Protein AF-A0A7S1K8S1-F1 (afdb_monomer)

pLDDT: mean 70.2, std 16.76, range [43.75, 92.62]

Radius of gyration: 20.16 Å; Cα contacts (8 Å, |Δi|>4): 123; chains: 1; bounding box: 67×45×49 Å

Secondary structure (DSSP, 8-state):
-----------------S-S--BS-PPPPEES-EEEEETTTEEEEE--EE-----TTS-----B-TTTT-EEEEETTTTEEE-GGGSHHHHTT------------TT----

InterPro domains:
  IPR015915 Kelch-type beta-propeller [G3DSA:2.120.10.80] (5-96)
  IPR015915 Kelch-type beta-propeller [SSF117281] (24-88)

Solvent-accessible surface area (backbone atoms only — not comparable to full-atom values): 7573 Å² total; per-residue (Å²): 139,81,79,83,78,84,72,85,88,75,80,86,81,83,86,83,83,78,80,68,80,71,46,61,77,76,78,79,66,60,46,88,51,48,77,44,83,43,93,94,39,32,36,44,36,41,44,40,41,42,70,58,88,72,52,104,76,82,77,58,84,61,73,50,79,79,52,75,82,44,72,47,32,34,35,65,81,78,35,27,38,46,61,70,67,74,37,76,62,36,68,72,65,56,68,76,77,77,76,81,77,86,81,72,74,93,76,87,76,88,130

Mean predicted aligned error: 14.38 Å

Structure (mmCIF, N/CA/C/O backbone):
data_AF-A0A7S1K8S1-F1
#
_entry.id   AF-A0A7S1K8S1-F1
#
loop_
_atom_site.group_PDB
_atom_site.id
_atom_site.type_symbol
_atom_site.label_atom_id
_atom_site.label_alt_id
_atom_site.label_comp_id
_atom_site.label_asym_id
_atom_site.label_entity_id
_atom_site.label_seq_id
_atom_site.pdbx_PDB_ins_code
_atom_site.Cartn_x
_atom_site.Cartn_y
_atom_site.Cartn_z
_atom_site.occupancy
_atom_site.B_iso_or_equiv
_atom_site.auth_seq_id
_atom_site.auth_comp_id
_atom_site.auth_asym_id
_atom_site.auth_atom_id
_atom_site.pdbx_PDB_model_num
ATOM 1 N N . ASP A 1 1 ? -41.616 16.138 -4.981 1.00 61.97 1 ASP A N 1
ATOM 2 C CA . ASP A 1 1 ? -40.887 14.957 -4.506 1.00 61.97 1 ASP A CA 1
ATOM 3 C C . ASP A 1 1 ? -39.405 15.262 -4.624 1.00 61.97 1 ASP A C 1
ATOM 5 O O . ASP A 1 1 ? -38.965 15.591 -5.720 1.00 61.97 1 ASP A O 1
ATOM 9 N N . VAL A 1 2 ? -38.685 15.352 -3.506 1.00 62.72 2 VAL A N 1
ATOM 10 C CA . VAL A 1 2 ? -37.263 15.738 -3.480 1.00 62.72 2 VAL A CA 1
ATOM 11 C C . VAL A 1 2 ? -36.469 14.463 -3.233 1.00 62.72 2 VAL A C 1
ATOM 13 O O . VAL A 1 2 ? -36.645 13.828 -2.197 1.00 62.72 2 VAL A O 1
ATOM 16 N N . MET A 1 3 ? -35.631 14.075 -4.195 1.00 58.03 3 MET A N 1
ATOM 17 C CA . MET A 1 3 ? -34.751 12.913 -4.056 1.00 58.03 3 MET A CA 1
ATOM 18 C C . MET A 1 3 ? -33.808 13.138 -2.865 1.00 58.03 3 MET A C 1
ATOM 20 O O . MET A 1 3 ? -33.266 14.242 -2.743 1.00 58.03 3 MET A O 1
ATOM 24 N N . PRO A 1 4 ? -33.596 12.143 -1.986 1.00 68.06 4 PRO A N 1
ATOM 25 C CA . PRO A 1 4 ? -32.677 12.295 -0.869 1.00 68.06 4 PRO A CA 1
ATOM 26 C C . PRO A 1 4 ? -31.278 12.607 -1.409 1.00 68.06 4 PRO A C 1
ATOM 28 O O . PRO A 1 4 ? -30.723 11.867 -2.219 1.00 68.06 4 PRO A O 1
ATOM 31 N N . MET A 1 5 ? -30.738 13.746 -0.982 1.00 67.19 5 MET A N 1
ATOM 32 C CA . MET A 1 5 ? -29.385 14.173 -1.307 1.00 67.19 5 MET A CA 1
ATOM 33 C C . MET A 1 5 ? -28.423 13.248 -0.554 1.00 67.19 5 MET A C 1
ATOM 35 O O . MET A 1 5 ? -28.432 13.203 0.675 1.00 67.19 5 MET A O 1
ATOM 39 N N . SER A 1 6 ? -27.634 12.463 -1.282 1.00 67.44 6 SER A N 1
ATOM 40 C CA . SER A 1 6 ? -26.596 11.625 -0.690 1.00 67.44 6 SER A CA 1
ATOM 41 C C . SER A 1 6 ? -25.473 12.520 -0.168 1.00 67.44 6 SER A C 1
ATOM 43 O O . SER A 1 6 ? -24.695 13.069 -0.948 1.00 67.44 6 SER A O 1
ATOM 45 N N . THR A 1 7 ? -25.411 12.687 1.151 1.00 69.06 7 THR A N 1
ATOM 46 C CA . THR A 1 7 ? -24.283 13.323 1.836 1.00 69.06 7 THR A CA 1
ATOM 47 C C . THR A 1 7 ? -23.142 12.317 1.909 1.00 69.06 7 THR A C 1
ATOM 49 O O . THR A 1 7 ? -23.334 11.204 2.394 1.00 69.06 7 THR A O 1
ATOM 52 N N . ILE A 1 8 ? -21.958 12.697 1.434 1.00 59.91 8 ILE A N 1
ATOM 53 C CA . ILE A 1 8 ? -20.733 11.944 1.713 1.00 59.91 8 ILE A CA 1
ATOM 54 C C . ILE A 1 8 ? -20.489 12.070 3.219 1.00 59.91 8 ILE A C 1
ATOM 56 O O . ILE A 1 8 ? -20.251 13.169 3.715 1.00 59.91 8 ILE A O 1
ATOM 60 N N . VAL A 1 9 ? -20.659 10.966 3.946 1.00 59.81 9 VAL A N 1
ATOM 61 C CA . VAL A 1 9 ? -20.654 10.952 5.420 1.00 59.81 9 VAL A CA 1
ATOM 62 C C . VAL A 1 9 ? -19.229 10.919 5.976 1.00 59.81 9 VAL A C 1
ATOM 64 O O . VAL A 1 9 ? -19.017 11.304 7.121 1.00 59.81 9 VAL A O 1
ATOM 67 N N . ASP A 1 10 ? -18.255 10.515 5.159 1.00 52.69 10 ASP A N 1
ATOM 68 C CA . ASP A 1 10 ? -16.862 10.405 5.568 1.00 52.69 10 ASP A CA 1
ATOM 69 C C . ASP A 1 10 ? -15.922 10.664 4.380 1.00 52.69 10 ASP A C 1
ATOM 71 O O . ASP A 1 10 ? -16.082 10.086 3.302 1.00 52.69 10 ASP A O 1
ATOM 75 N N . ILE A 1 11 ? -14.971 11.577 4.569 1.00 59.28 11 ILE A N 1
ATOM 76 C CA . ILE A 1 11 ? -13.831 11.798 3.676 1.00 59.28 11 ILE A CA 1
ATOM 77 C C . ILE A 1 11 ? -12.599 11.587 4.544 1.00 59.28 11 ILE A C 1
ATOM 79 O O . ILE A 1 11 ? -12.206 12.464 5.316 1.00 59.28 11 ILE A O 1
ATOM 83 N N . ALA A 1 12 ? -11.965 10.429 4.390 1.00 57.31 12 ALA A N 1
ATOM 84 C CA . ALA A 1 12 ? -10.611 10.231 4.867 1.00 57.31 12 ALA A CA 1
ATOM 85 C C . ALA A 1 12 ? -9.652 10.856 3.844 1.00 57.31 12 ALA A C 1
ATOM 87 O O . ALA A 1 12 ? -9.418 10.305 2.769 1.00 57.31 12 ALA A O 1
ATOM 88 N N . THR A 1 13 ? -9.101 12.028 4.163 1.00 61.88 13 THR A N 1
ATOM 89 C CA . THR A 1 13 ? -8.002 12.607 3.382 1.00 61.88 13 THR A CA 1
ATOM 90 C C . THR A 1 13 ? -6.692 12.055 3.914 1.00 61.88 13 THR A C 1
ATOM 92 O O . THR A 1 13 ? -6.292 12.361 5.037 1.00 61.88 13 THR A O 1
ATOM 95 N N . TRP A 1 14 ? -5.999 11.259 3.107 1.00 58.53 14 TRP A N 1
ATOM 96 C CA . TRP A 1 14 ? -4.607 10.912 3.369 1.00 58.53 14 TRP A CA 1
ATOM 97 C C . TRP A 1 14 ? -3.716 11.875 2.592 1.00 58.53 14 TRP A C 1
ATOM 99 O O . TRP A 1 14 ? -3.752 11.912 1.365 1.00 58.53 14 TRP A O 1
ATOM 109 N N . SER A 1 15 ? -2.944 12.680 3.319 1.00 60.47 15 SER A N 1
ATOM 110 C CA . SER A 1 15 ? -1.858 13.464 2.738 1.00 60.47 15 SER A CA 1
ATOM 111 C C . SER A 1 15 ? -0.584 12.631 2.794 1.00 60.47 15 SER A C 1
ATOM 113 O O . SER A 1 15 ? -0.327 11.970 3.795 1.00 60.47 15 SER A O 1
ATOM 115 N N . PHE A 1 16 ? 0.183 12.642 1.710 1.00 63.50 16 PHE A N 1
ATOM 116 C CA . PHE A 1 16 ? 1.558 12.164 1.686 1.00 63.50 16 PHE A CA 1
ATOM 117 C C . PHE A 1 16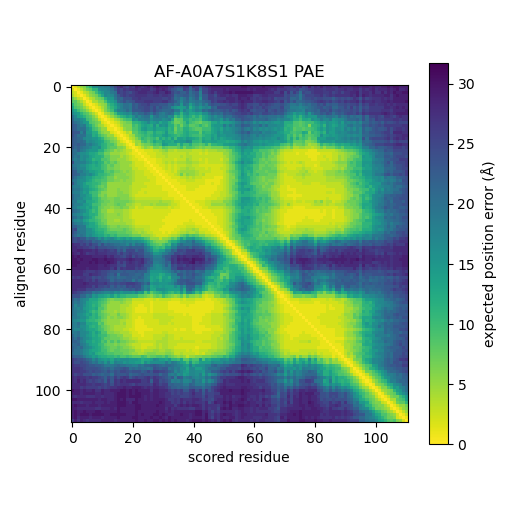 ? 2.381 13.248 0.995 1.00 63.50 16 PHE A C 1
ATOM 119 O O . PHE A 1 16 ? 2.500 13.270 -0.228 1.00 63.50 16 PHE A O 1
ATOM 126 N N . ASP A 1 17 ? 2.872 14.211 1.772 1.00 69.25 17 ASP A N 1
ATOM 127 C CA . ASP A 1 17 ? 3.627 15.367 1.264 1.00 69.25 17 ASP A CA 1
ATOM 128 C C . ASP A 1 17 ? 5.151 15.194 1.403 1.00 69.25 17 ASP A C 1
ATOM 130 O O . ASP A 1 17 ? 5.923 16.122 1.161 1.00 69.25 17 ASP A O 1
ATOM 134 N N . GLY A 1 18 ? 5.591 13.989 1.781 1.00 65.69 18 GLY A N 1
ATOM 135 C CA . GLY A 1 18 ? 6.996 13.650 1.992 1.00 65.69 18 GLY A CA 1
ATOM 136 C C . GLY A 1 18 ? 7.579 14.149 3.316 1.00 65.69 18 GLY A C 1
ATOM 137 O O . GLY A 1 18 ? 8.741 13.853 3.592 1.00 65.69 18 GLY A O 1
ATOM 138 N N . SER A 1 19 ? 6.806 14.865 4.141 1.00 71.75 19 SER A N 1
ATOM 139 C CA . SER A 1 19 ? 7.196 15.201 5.516 1.00 71.75 19 SER A CA 1
ATOM 140 C C . SER A 1 19 ? 6.863 14.085 6.514 1.00 71.75 19 SER A C 1
ATOM 142 O O . SER A 1 19 ? 7.517 13.966 7.553 1.00 71.75 19 SER A O 1
ATOM 144 N N . ASP A 1 20 ? 5.901 13.225 6.168 1.00 73.25 20 ASP A N 1
ATOM 145 C CA . ASP A 1 20 ? 5.510 12.076 6.977 1.00 73.25 20 ASP A CA 1
ATOM 146 C C . ASP A 1 20 ? 6.573 10.971 6.964 1.00 73.25 20 ASP A C 1
ATOM 148 O O . ASP A 1 20 ? 7.099 10.563 5.922 1.00 73.25 20 ASP A O 1
ATOM 152 N N . SER A 1 21 ? 6.860 10.433 8.150 1.00 84.50 21 SER A N 1
ATOM 153 C CA . SER A 1 21 ? 7.719 9.257 8.282 1.00 84.50 21 SER A CA 1
ATOM 154 C C . SER A 1 21 ? 6.972 8.018 7.794 1.00 84.50 21 SER A C 1
ATOM 156 O O . SER A 1 21 ? 5.973 7.622 8.385 1.00 84.50 21 SER A O 1
ATOM 158 N N . VAL A 1 22 ? 7.472 7.402 6.722 1.00 85.00 22 VAL A N 1
ATOM 159 C CA . VAL A 1 22 ? 7.010 6.090 6.242 1.00 85.00 22 VAL A CA 1
ATOM 160 C C . VAL A 1 22 ? 8.009 5.018 6.635 1.00 85.00 22 VAL A C 1
ATOM 162 O O . VAL A 1 22 ? 9.203 5.162 6.354 1.00 85.00 22 VAL A O 1
ATOM 165 N N . PHE A 1 23 ? 7.509 3.936 7.218 1.00 89.62 23 PHE A N 1
ATOM 166 C CA . PHE A 1 23 ? 8.296 2.810 7.716 1.00 89.62 23 PHE A CA 1
ATOM 167 C C . PHE A 1 23 ? 8.159 1.575 6.810 1.00 89.62 23 PHE A C 1
ATOM 169 O O . PHE A 1 23 ? 7.358 1.565 5.873 1.00 89.62 23 PHE A O 1
ATOM 176 N N . GLY A 1 24 ? 8.943 0.533 7.099 1.00 89.94 24 GLY A N 1
ATOM 177 C CA . GLY A 1 24 ? 8.952 -0.719 6.337 1.00 89.94 24 GLY A CA 1
ATOM 178 C C . GLY A 1 24 ? 9.811 -0.672 5.070 1.00 89.94 24 GLY A C 1
ATOM 179 O O . GLY A 1 24 ? 10.338 0.378 4.684 1.00 89.94 24 GLY A O 1
ATOM 180 N N . GLU A 1 25 ? 9.975 -1.832 4.437 1.00 86.81 25 GLU A N 1
ATOM 181 C CA . GLU A 1 25 ? 10.698 -1.957 3.171 1.00 86.81 25 GLU A CA 1
ATOM 182 C C . GLU A 1 25 ? 9.837 -1.402 2.033 1.00 86.81 25 GLU A C 1
ATOM 184 O O . GLU A 1 25 ? 8.769 -1.924 1.716 1.00 86.81 25 GLU A O 1
ATOM 189 N N . ARG A 1 26 ? 10.282 -0.289 1.443 1.00 83.75 26 ARG A N 1
ATOM 190 C CA . ARG A 1 26 ? 9.523 0.389 0.390 1.00 83.75 26 ARG A CA 1
ATOM 191 C C . ARG A 1 26 ? 9.697 -0.348 -0.936 1.00 83.75 26 ARG A C 1
ATOM 193 O O . ARG A 1 26 ? 10.835 -0.641 -1.303 1.00 83.75 26 ARG A O 1
ATOM 200 N N . PRO A 1 27 ? 8.614 -0.567 -1.696 1.00 83.19 27 PRO A N 1
ATOM 201 C CA . PRO A 1 27 ? 8.729 -1.117 -3.033 1.00 83.19 27 PRO A CA 1
ATOM 202 C C . PRO A 1 27 ? 9.401 -0.126 -3.986 1.00 83.19 27 PRO A C 1
ATOM 204 O O . PRO A 1 27 ? 9.340 1.093 -3.799 1.00 83.19 27 PRO A O 1
ATOM 207 N N . ASN A 1 28 ? 9.977 -0.653 -5.067 1.00 82.31 28 ASN A N 1
ATOM 208 C CA . ASN A 1 28 ? 10.426 0.168 -6.186 1.00 82.31 28 ASN A CA 1
ATOM 209 C C . ASN A 1 28 ? 9.256 0.949 -6.797 1.00 82.31 28 ASN A C 1
ATOM 211 O O . ASN A 1 28 ? 8.119 0.459 -6.853 1.00 82.31 28 ASN A O 1
ATOM 215 N N . GLY A 1 29 ? 9.559 2.148 -7.303 1.00 79.50 29 GLY A N 1
ATOM 216 C CA . GLY A 1 29 ? 8.606 2.950 -8.063 1.00 79.50 29 GLY A CA 1
ATOM 217 C C . GLY A 1 29 ? 8.151 2.214 -9.324 1.00 79.50 29 GLY A C 1
ATOM 218 O O . GLY A 1 29 ? 8.975 1.718 -10.095 1.00 79.50 29 GLY A O 1
ATOM 219 N N . ARG A 1 30 ? 6.832 2.152 -9.535 1.00 81.88 30 ARG A N 1
ATOM 220 C CA . ARG A 1 30 ? 6.215 1.431 -10.657 1.00 81.88 30 ARG A CA 1
ATOM 221 C C . ARG A 1 30 ? 5.040 2.187 -11.271 1.00 81.88 30 ARG A C 1
ATOM 223 O O . ARG A 1 30 ? 4.310 2.893 -10.572 1.00 81.88 30 ARG A O 1
ATOM 230 N N . VAL A 1 31 ? 4.829 2.001 -12.572 1.00 82.69 31 VAL A N 1
ATOM 231 C CA . VAL A 1 31 ? 3.692 2.557 -13.338 1.00 82.69 31 VAL A CA 1
ATOM 232 C C . VAL A 1 31 ? 2.700 1.455 -13.710 1.00 82.69 31 VAL A C 1
ATOM 234 O O . VAL A 1 31 ? 3.001 0.284 -13.524 1.00 82.69 31 VAL A O 1
ATOM 237 N N . ASN A 1 32 ? 1.518 1.804 -14.229 1.00 85.50 32 ASN A N 1
ATOM 238 C CA . ASN A 1 32 ? 0.503 0.838 -14.692 1.00 85.50 32 ASN A CA 1
ATOM 239 C C . ASN A 1 32 ? 0.010 -0.165 -13.621 1.00 85.50 32 ASN A C 1
ATOM 241 O O . ASN A 1 32 ? -0.477 -1.241 -13.959 1.00 85.50 32 ASN A O 1
ATOM 245 N N . HIS A 1 33 ? 0.131 0.169 -12.334 1.00 87.12 33 HIS A N 1
ATOM 246 C CA . HIS A 1 33 ? -0.384 -0.647 -11.232 1.00 87.12 33 HIS A CA 1
ATOM 247 C C . HIS A 1 33 ? -1.850 -0.312 -10.921 1.00 87.12 33 HIS A C 1
ATOM 249 O O . HIS A 1 33 ? -2.363 0.736 -11.317 1.00 87.12 33 HIS A O 1
ATOM 255 N N . THR A 1 34 ? -2.509 -1.178 -10.151 1.00 91.25 34 THR A N 1
ATOM 256 C CA . THR A 1 34 ? -3.789 -0.858 -9.497 1.00 91.25 34 THR A CA 1
ATOM 257 C C . THR A 1 34 ? -3.564 -0.680 -8.000 1.00 91.25 34 THR A C 1
ATOM 259 O O . THR A 1 34 ? -2.808 -1.446 -7.409 1.00 91.25 34 THR A O 1
ATOM 262 N N . ALA A 1 35 ? -4.224 0.305 -7.385 1.00 91.75 35 ALA A N 1
ATOM 263 C CA . ALA A 1 35 ? -4.215 0.524 -5.940 1.00 91.75 35 ALA A CA 1
ATOM 264 C C . ALA A 1 35 ? -5.651 0.484 -5.398 1.00 91.75 35 ALA A C 1
ATOM 266 O O . ALA A 1 35 ? -6.518 1.202 -5.896 1.00 91.75 35 ALA A O 1
ATOM 267 N N . THR A 1 36 ? -5.911 -0.358 -4.396 1.00 92.19 36 THR A N 1
ATOM 268 C CA . THR A 1 36 ? -7.250 -0.545 -3.808 1.00 92.19 36 THR A CA 1
ATOM 269 C C . THR A 1 36 ? -7.202 -0.369 -2.297 1.00 92.19 36 THR A C 1
ATOM 271 O O . THR A 1 36 ? -6.376 -0.992 -1.636 1.00 92.19 36 THR A O 1
ATOM 274 N N . LEU A 1 37 ? -8.106 0.448 -1.750 1.00 90.25 37 LEU A N 1
ATOM 275 C CA . LEU A 1 37 ? -8.303 0.581 -0.306 1.00 90.25 37 LEU A CA 1
ATOM 276 C C . LEU A 1 37 ? -9.133 -0.599 0.227 1.00 90.25 37 LEU A C 1
ATOM 278 O O . LEU A 1 37 ? -10.193 -0.917 -0.308 1.00 90.25 37 LEU A O 1
ATOM 282 N N . VAL A 1 38 ? -8.656 -1.229 1.296 1.00 90.12 38 VAL A N 1
ATOM 283 C CA . VAL A 1 38 ? -9.229 -2.415 1.933 1.00 90.12 38 VAL A CA 1
ATOM 284 C C . VAL A 1 38 ? -9.384 -2.157 3.430 1.00 90.12 38 VAL A C 1
ATOM 286 O O . VAL A 1 38 ? -8.454 -1.692 4.093 1.00 90.12 38 VAL A O 1
ATOM 289 N N . LYS A 1 39 ? -10.567 -2.484 3.975 1.00 86.50 39 LYS A N 1
ATOM 290 C CA . LYS A 1 39 ? -10.901 -2.341 5.410 1.00 86.50 39 LYS A CA 1
ATOM 291 C C . LYS A 1 39 ? -10.631 -0.925 5.958 1.00 86.50 39 LYS A C 1
ATOM 293 O O . LYS A 1 39 ? -10.212 -0.789 7.101 1.00 86.50 39 LYS A O 1
ATOM 298 N N . ASP A 1 40 ? 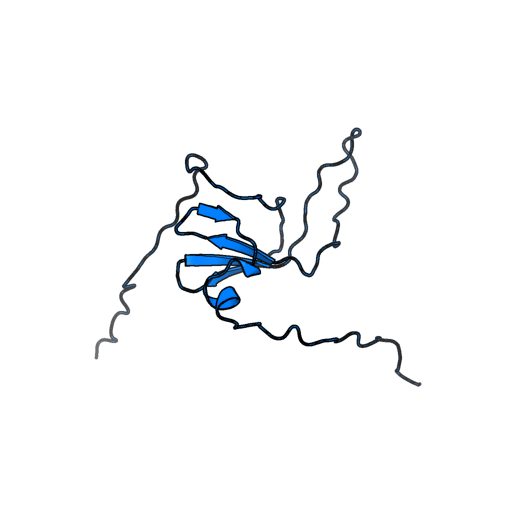-10.803 0.098 5.119 1.00 83.69 40 ASP A N 1
ATOM 299 C CA . ASP A 1 40 ? -10.605 1.525 5.434 1.00 83.69 40 ASP A CA 1
ATOM 300 C C . ASP A 1 40 ? -9.207 1.904 5.964 1.00 83.69 40 ASP A C 1
ATOM 302 O O . ASP A 1 40 ? -8.999 3.006 6.470 1.00 83.69 40 ASP A O 1
ATOM 306 N N . ARG A 1 41 ? -8.223 1.006 5.828 1.00 89.56 41 ARG A N 1
ATOM 307 C CA . ARG A 1 41 ? -6.895 1.157 6.439 1.00 89.56 41 ARG A CA 1
ATOM 308 C C . ARG A 1 41 ? -5.757 0.708 5.540 1.00 89.56 41 ARG A C 1
ATOM 310 O O . ARG A 1 41 ? -4.704 1.334 5.554 1.00 89.56 41 ARG A O 1
ATOM 317 N N . TYR A 1 42 ? -5.937 -0.354 4.769 1.00 91.31 42 TYR A N 1
ATOM 318 C CA . TYR A 1 42 ? -4.847 -0.957 4.011 1.00 91.31 42 TYR A CA 1
ATOM 319 C C . TYR A 1 42 ? -4.974 -0.614 2.539 1.00 91.31 42 TYR A C 1
ATOM 321 O O . TYR A 1 42 ? -6.071 -0.644 1.993 1.00 91.31 42 TYR A O 1
ATOM 329 N N . VAL A 1 43 ? -3.864 -0.316 1.875 1.00 92.44 43 VAL A N 1
ATOM 330 C CA . VAL A 1 43 ? -3.840 -0.143 0.422 1.00 92.44 43 VAL A CA 1
ATOM 331 C C . VAL A 1 43 ? -3.077 -1.300 -0.183 1.00 92.44 43 VAL A C 1
ATOM 333 O O . VAL A 1 43 ? -1.907 -1.508 0.131 1.00 92.44 43 VAL A O 1
ATOM 336 N N . PHE A 1 44 ? -3.750 -2.048 -1.050 1.00 92.31 44 PHE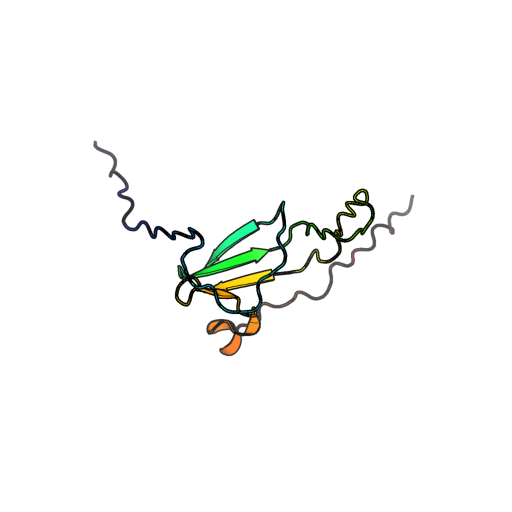 A N 1
ATOM 337 C CA . PHE A 1 44 ? -3.130 -3.092 -1.854 1.00 92.31 44 PHE A CA 1
ATOM 338 C C . PHE A 1 44 ? -2.719 -2.495 -3.187 1.00 92.31 44 PHE A C 1
ATOM 340 O O . PHE A 1 44 ? -3.570 -1.999 -3.928 1.00 92.31 44 PHE A O 1
ATOM 347 N N . ILE A 1 45 ? -1.426 -2.554 -3.486 1.00 90.94 45 ILE A N 1
ATOM 348 C CA . ILE A 1 45 ? -0.864 -2.180 -4.777 1.00 90.94 45 ILE A CA 1
ATOM 349 C C . ILE A 1 45 ? -0.487 -3.461 -5.505 1.00 90.94 45 ILE A C 1
ATOM 351 O O . ILE A 1 45 ? 0.319 -4.242 -5.009 1.00 90.94 45 ILE A O 1
ATOM 355 N N . ILE A 1 46 ? -1.100 -3.694 -6.663 1.00 88.69 46 ILE A N 1
ATOM 356 C CA . ILE A 1 46 ? -0.961 -4.949 -7.405 1.00 88.69 46 ILE A CA 1
ATOM 357 C C . ILE A 1 46 ? -0.446 -4.661 -8.813 1.00 88.69 46 ILE A C 1
ATOM 359 O O . ILE A 1 46 ? -0.991 -3.812 -9.531 1.00 88.69 46 ILE A O 1
ATOM 363 N N . GLY A 1 47 ? 0.581 -5.419 -9.204 1.00 85.25 47 GLY A N 1
ATOM 364 C CA . GLY A 1 47 ? 1.163 -5.396 -10.542 1.00 85.25 47 GLY A CA 1
ATOM 365 C C . GLY A 1 47 ? 1.898 -4.093 -10.866 1.00 85.25 47 GLY A C 1
ATOM 366 O O . GLY A 1 47 ? 2.424 -3.415 -9.983 1.00 85.25 47 GLY A O 1
ATOM 367 N N . GLY A 1 48 ? 1.922 -3.749 -12.152 1.00 83.56 48 GLY A N 1
ATOM 368 C CA . GLY A 1 48 ? 2.642 -2.598 -12.687 1.00 83.56 48 GLY A CA 1
ATOM 369 C C . GLY A 1 48 ? 4.085 -2.899 -13.095 1.00 83.56 48 GLY A C 1
ATOM 370 O O . GLY A 1 48 ? 4.649 -3.939 -12.759 1.00 83.56 48 GLY A O 1
ATOM 371 N N . ASP A 1 49 ? 4.669 -1.952 -13.822 1.00 78.38 49 ASP A N 1
ATOM 372 C CA . ASP A 1 49 ? 6.000 -2.051 -14.412 1.00 78.38 49 ASP A CA 1
ATOM 373 C C . ASP A 1 49 ? 6.994 -1.224 -13.595 1.00 78.38 49 ASP A C 1
ATOM 375 O O . ASP A 1 49 ? 6.821 -0.010 -13.426 1.00 78.38 49 ASP A O 1
ATOM 379 N N . GLU A 1 50 ? 8.033 -1.880 -13.081 1.00 76.31 50 GLU A N 1
ATOM 380 C CA . GLU A 1 50 ? 9.119 -1.220 -12.359 1.00 76.31 50 GLU A CA 1
ATOM 381 C C . GLU A 1 50 ? 10.062 -0.503 -13.326 1.00 76.31 50 GLU A C 1
ATOM 383 O O . GLU A 1 50 ? 10.384 -0.998 -14.409 1.00 76.31 50 GLU A O 1
ATOM 388 N N . TRP A 1 51 ? 10.528 0.674 -12.912 1.00 68.31 51 TRP A N 1
ATOM 389 C CA . TRP A 1 51 ? 11.554 1.420 -13.633 1.00 68.31 51 TRP A CA 1
ATOM 390 C C . TRP A 1 51 ? 12.870 1.265 -12.881 1.00 68.31 51 TRP A C 1
ATOM 392 O O . TRP A 1 51 ? 13.163 2.036 -11.969 1.00 68.31 51 TRP A O 1
ATOM 402 N N . GLU A 1 52 ? 13.666 0.264 -13.251 1.00 62.31 52 GLU A N 1
ATOM 403 C CA . GLU A 1 52 ? 15.016 0.128 -12.712 1.00 62.31 52 GLU A CA 1
ATOM 404 C C . GLU A 1 52 ? 15.968 1.031 -13.508 1.00 62.31 52 GLU A C 1
ATOM 406 O O . GLU A 1 52 ? 16.155 0.881 -14.718 1.00 62.31 52 GLU A O 1
ATOM 411 N N . TYR A 1 53 ? 16.540 2.026 -12.834 1.00 53.53 53 TYR A N 1
ATOM 412 C CA . TYR A 1 53 ? 17.469 2.984 -13.430 1.00 53.53 53 TYR A CA 1
ATOM 413 C C . TYR A 1 53 ? 18.900 2.437 -13.391 1.00 53.53 53 TYR A C 1
ATOM 415 O O . TYR A 1 53 ? 19.791 3.082 -12.849 1.00 53.53 53 TYR A O 1
ATOM 423 N N . ASP A 1 54 ? 19.140 1.246 -13.945 1.00 55.22 54 ASP A N 1
ATOM 424 C CA . ASP A 1 54 ? 20.479 0.652 -13.923 1.00 55.22 54 ASP A CA 1
ATOM 425 C C . ASP A 1 54 ? 21.129 0.650 -15.312 1.00 55.22 54 ASP A C 1
ATOM 427 O O . ASP A 1 54 ? 21.088 -0.311 -16.078 1.00 55.22 54 ASP A O 1
ATOM 431 N N . SER A 1 55 ? 21.756 1.777 -15.670 1.00 52.53 55 SER A N 1
ATOM 432 C CA . SER A 1 55 ? 22.926 1.708 -16.549 1.00 52.53 55 SER A CA 1
ATOM 433 C C . SER A 1 55 ? 23.899 2.876 -16.312 1.00 52.53 55 SER A C 1
ATOM 435 O O . SER A 1 55 ? 23.504 4.042 -16.402 1.00 52.53 55 SER A O 1
ATOM 437 N N . PRO A 1 56 ? 25.214 2.618 -16.141 1.00 51.94 56 PRO A N 1
ATOM 438 C CA . PRO A 1 56 ? 26.244 3.661 -16.033 1.00 51.94 56 PRO A CA 1
ATOM 439 C C . PRO A 1 56 ? 26.500 4.420 -17.352 1.00 51.94 56 PRO A C 1
ATOM 441 O O . PRO A 1 56 ? 27.451 5.194 -17.453 1.00 51.94 56 PRO A O 1
ATOM 444 N N . ARG A 1 57 ? 25.687 4.192 -18.394 1.00 56.78 57 ARG A N 1
ATOM 445 C CA . ARG A 1 57 ? 25.801 4.834 -19.715 1.00 56.78 57 ARG A CA 1
ATOM 446 C C . ARG A 1 57 ? 24.503 5.476 -20.219 1.00 56.78 57 ARG A C 1
ATOM 448 O O . ARG A 1 57 ? 24.453 5.881 -21.374 1.00 56.78 57 ARG A O 1
ATOM 455 N N . GLY A 1 58 ? 23.486 5.621 -19.369 1.00 49.72 58 GLY A N 1
ATOM 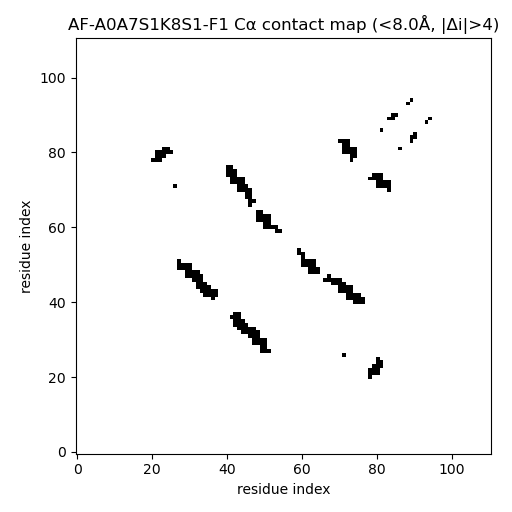456 C CA . GLY A 1 58 ? 22.351 6.520 -19.620 1.00 49.72 58 GLY A CA 1
ATOM 457 C C . GLY A 1 58 ? 21.366 6.111 -20.720 1.00 49.72 58 GLY A C 1
ATOM 458 O O . GLY A 1 58 ? 20.439 6.867 -20.982 1.00 49.72 58 GLY A O 1
ATOM 459 N N . CYS A 1 59 ? 21.508 4.935 -21.332 1.00 48.03 59 CYS A N 1
ATOM 460 C CA . CYS A 1 59 ? 20.586 4.450 -22.360 1.00 48.03 59 CYS A CA 1
ATOM 461 C C . CYS A 1 59 ? 20.412 2.931 -22.248 1.00 48.03 59 CYS A C 1
ATOM 463 O O . CYS A 1 59 ? 20.999 2.180 -23.022 1.00 48.03 59 CYS A O 1
ATOM 465 N N . SER A 1 60 ? 19.612 2.477 -21.287 1.00 45.47 60 SER A N 1
ATOM 466 C CA . SER A 1 60 ? 18.902 1.197 -21.387 1.00 45.47 60 SER A CA 1
ATOM 467 C C . SER A 1 60 ? 17.777 1.177 -20.359 1.00 45.47 60 SER A C 1
ATOM 469 O O . SER A 1 60 ? 17.972 0.777 -19.219 1.00 45.47 60 SER A O 1
ATOM 471 N N . SER A 1 61 ? 16.596 1.646 -20.753 1.00 48.34 61 SER A N 1
ATOM 472 C CA . SER A 1 61 ? 15.361 1.430 -20.005 1.00 48.34 61 SER A CA 1
ATOM 473 C C . SER A 1 61 ? 14.835 0.041 -20.361 1.00 48.34 61 SER A C 1
ATOM 475 O O . SER A 1 61 ? 14.031 -0.105 -21.284 1.00 48.34 61 SER A O 1
ATOM 477 N N . THR A 1 62 ? 15.323 -1.005 -19.703 1.00 48.66 62 THR A N 1
ATOM 478 C CA . THR A 1 62 ? 14.653 -2.306 -19.783 1.00 48.66 62 THR A CA 1
ATOM 479 C C . THR A 1 62 ? 13.455 -2.262 -18.844 1.00 48.66 62 THR A C 1
ATOM 481 O O . THR A 1 62 ? 13.625 -2.317 -17.631 1.00 48.66 62 THR A O 1
ATOM 484 N N . MET A 1 63 ? 12.244 -2.137 -19.401 1.00 49.53 63 MET A N 1
ATOM 485 C CA . MET A 1 63 ? 11.011 -2.475 -18.685 1.00 49.53 63 MET A CA 1
ATOM 486 C C . MET A 1 63 ? 11.100 -3.956 -18.321 1.00 49.53 63 MET A C 1
ATOM 488 O O . MET A 1 63 ? 10.895 -4.830 -19.165 1.00 49.53 63 MET A O 1
ATOM 492 N N . TYR A 1 64 ? 11.476 -4.246 -17.080 1.00 51.38 64 TYR A N 1
ATOM 493 C CA . TYR A 1 64 ? 11.344 -5.588 -16.549 1.00 51.38 64 TYR A CA 1
ATOM 494 C C . TYR A 1 64 ? 9.859 -5.819 -16.271 1.00 51.38 64 TYR A C 1
ATOM 496 O O . TYR A 1 64 ? 9.345 -5.448 -15.222 1.00 51.38 64 TYR A O 1
ATOM 504 N N . PHE A 1 65 ? 9.182 -6.518 -17.181 1.00 51.56 65 PHE A N 1
ATOM 505 C CA . PHE A 1 65 ? 7.868 -7.135 -16.935 1.00 51.56 65 PHE A CA 1
ATOM 506 C C . PHE A 1 65 ? 7.960 -8.313 -15.933 1.00 51.56 65 PHE A C 1
ATOM 508 O O . PHE A 1 65 ? 7.187 -9.264 -15.989 1.00 51.56 65 PHE A O 1
ATOM 515 N N . GLY A 1 66 ? 8.976 -8.318 -15.064 1.00 44.62 66 GLY A N 1
ATOM 516 C CA . GLY A 1 66 ? 9.505 -9.512 -14.405 1.00 44.62 66 GLY A CA 1
ATOM 517 C C . GLY A 1 66 ? 8.775 -9.950 -13.140 1.00 44.62 66 GLY A C 1
ATOM 518 O O . GLY A 1 66 ? 9.023 -11.056 -12.669 1.00 44.62 66 GLY A O 1
ATOM 519 N N . GLN A 1 67 ? 7.870 -9.143 -12.586 1.00 53.38 67 GLN A N 1
ATOM 520 C CA . GLN A 1 67 ? 7.106 -9.522 -11.393 1.00 53.38 67 GLN A CA 1
ATOM 521 C C . GLN A 1 67 ? 5.628 -9.166 -11.553 1.00 53.38 67 GLN A C 1
ATOM 523 O O . GLN A 1 67 ? 5.068 -8.349 -10.829 1.00 53.38 67 GLN A O 1
ATOM 528 N N . LEU A 1 68 ? 4.975 -9.844 -12.500 1.00 51.47 68 LEU A N 1
ATOM 529 C CA . LEU A 1 68 ? 3.534 -9.729 -12.762 1.00 51.47 68 LEU A CA 1
ATOM 530 C C . LEU A 1 68 ? 2.642 -10.140 -11.570 1.00 51.47 68 LEU A C 1
ATOM 532 O O . LEU A 1 68 ? 1.445 -9.882 -11.599 1.00 51.47 68 LEU A O 1
ATOM 536 N N . ASN A 1 69 ? 3.216 -10.714 -10.505 1.00 62.56 69 ASN A N 1
ATOM 537 C CA . ASN A 1 69 ? 2.489 -11.234 -9.343 1.00 62.56 69 ASN A CA 1
ATOM 538 C C . ASN A 1 69 ? 2.953 -10.602 -8.016 1.00 62.56 69 ASN A C 1
ATOM 540 O O . ASN A 1 69 ? 2.995 -11.283 -6.991 1.00 62.56 69 ASN A O 1
ATOM 544 N N . ARG A 1 70 ? 3.361 -9.326 -8.017 1.00 74.00 70 ARG A N 1
ATOM 545 C CA . ARG A 1 70 ? 3.742 -8.619 -6.784 1.00 74.00 70 ARG A CA 1
ATOM 546 C C . ARG A 1 70 ? 2.541 -7.863 -6.215 1.00 74.00 70 ARG A C 1
ATOM 548 O O . ARG A 1 70 ? 1.920 -7.063 -6.917 1.00 74.00 70 ARG A O 1
ATOM 555 N N . ILE A 1 71 ? 2.228 -8.146 -4.952 1.00 86.06 71 ILE A N 1
ATOM 556 C CA . ILE A 1 71 ? 1.327 -7.351 -4.119 1.00 86.06 71 ILE A CA 1
ATOM 557 C C . ILE A 1 71 ? 2.171 -6.640 -3.065 1.00 86.06 71 ILE A C 1
ATOM 559 O O . ILE A 1 71 ? 2.898 -7.283 -2.311 1.00 86.06 71 ILE A O 1
ATOM 563 N N . ASP A 1 72 ? 2.071 -5.319 -3.024 1.00 90.12 72 ASP A N 1
ATOM 564 C CA . ASP A 1 72 ? 2.585 -4.515 -1.925 1.00 90.12 72 ASP A CA 1
ATOM 565 C C . ASP A 1 72 ? 1.420 -4.075 -1.049 1.00 90.12 72 ASP A C 1
ATOM 567 O O . ASP A 1 72 ? 0.368 -3.667 -1.551 1.00 90.12 72 ASP A O 1
ATOM 571 N N . THR A 1 73 ? 1.616 -4.141 0.264 1.00 92.62 73 THR A N 1
ATOM 572 C CA . THR A 1 73 ? 0.597 -3.752 1.235 1.00 92.62 73 THR A CA 1
ATOM 573 C C . THR A 1 73 ? 1.095 -2.570 2.044 1.00 92.62 73 THR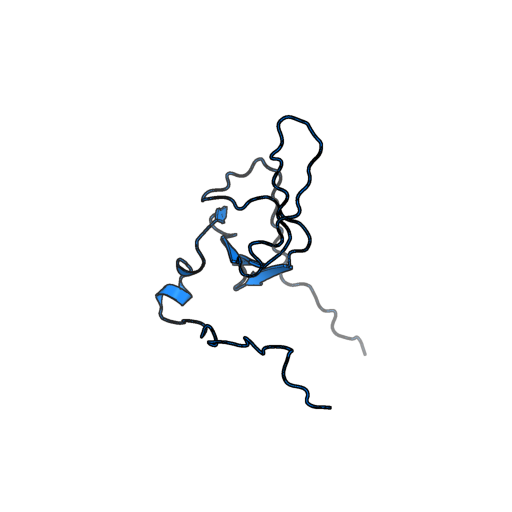 A C 1
ATOM 575 O O . THR A 1 73 ? 2.150 -2.623 2.674 1.00 92.62 73 THR A O 1
ATOM 578 N N . PHE A 1 74 ? 0.320 -1.491 2.036 1.00 92.44 74 PHE A N 1
ATOM 579 C CA . PHE A 1 74 ? 0.580 -0.324 2.864 1.00 92.44 74 PHE A CA 1
ATOM 580 C C . PHE A 1 74 ? -0.470 -0.216 3.964 1.00 92.44 74 PHE A C 1
ATOM 582 O O . PHE A 1 74 ? -1.665 -0.138 3.678 1.00 92.44 74 PHE A O 1
ATOM 589 N N . ASP A 1 75 ? -0.030 -0.179 5.218 1.00 91.94 75 ASP A N 1
ATOM 590 C CA . ASP A 1 75 ? -0.880 0.136 6.359 1.00 91.94 75 ASP A CA 1
ATOM 591 C C . ASP A 1 75 ? -0.985 1.659 6.520 1.00 91.94 75 ASP A C 1
ATOM 593 O O . ASP A 1 75 ? -0.049 2.336 6.952 1.00 91.94 75 ASP A O 1
ATOM 597 N N . GLY A 1 76 ? -2.148 2.206 6.177 1.00 87.69 76 GLY A N 1
ATOM 598 C CA . GLY A 1 76 ? -2.442 3.630 6.239 1.00 87.69 76 GLY A CA 1
ATOM 599 C C . GLY A 1 76 ? -2.596 4.195 7.650 1.00 87.69 76 GLY A C 1
ATOM 600 O O . GLY A 1 76 ? -2.506 5.415 7.791 1.00 87.69 76 GLY A O 1
ATOM 601 N N . GLU A 1 77 ? -2.788 3.364 8.680 1.00 87.00 77 GLU A N 1
ATOM 602 C CA . GLU A 1 77 ? -2.832 3.815 10.079 1.00 87.00 77 GLU A CA 1
ATOM 603 C C . GLU A 1 77 ? -1.415 4.033 10.617 1.00 87.00 77 GLU A C 1
ATOM 605 O O . GLU A 1 77 ? -1.105 5.098 11.147 1.00 87.00 77 GLU A O 1
ATOM 610 N N . THR A 1 78 ? -0.534 3.048 10.425 1.00 89.12 78 THR A N 1
ATOM 611 C CA . THR A 1 78 ? 0.848 3.093 10.935 1.00 89.12 78 THR A CA 1
ATOM 612 C C . THR A 1 78 ? 1.844 3.721 9.961 1.00 89.12 78 THR A C 1
ATOM 614 O O . THR A 1 78 ? 2.987 3.970 10.335 1.00 89.12 78 THR A O 1
ATOM 617 N N . LYS A 1 79 ? 1.425 3.979 8.715 1.00 89.25 79 LYS A N 1
ATOM 618 C CA . LYS A 1 79 ? 2.269 4.455 7.607 1.00 89.25 79 LYS A CA 1
ATOM 619 C C . LYS A 1 79 ? 3.447 3.521 7.322 1.00 89.25 79 LYS A C 1
ATOM 621 O O . LYS A 1 79 ? 4.570 3.967 7.078 1.00 89.25 79 LYS A O 1
ATOM 626 N N . THR A 1 80 ? 3.183 2.218 7.344 1.00 90.44 80 THR A N 1
ATOM 627 C CA . THR A 1 80 ? 4.204 1.172 7.218 1.00 90.44 80 THR A CA 1
ATOM 628 C C . THR A 1 80 ? 3.921 0.291 6.010 1.00 90.44 80 THR A C 1
ATOM 630 O O . THR A 1 80 ? 2.788 -0.139 5.798 1.00 90.44 80 THR A O 1
ATOM 633 N N . TRP A 1 81 ? 4.953 0.009 5.219 1.00 91.94 81 TRP A N 1
ATOM 634 C CA . TRP A 1 81 ? 4.922 -1.092 4.259 1.00 91.94 81 TRP A CA 1
ATOM 635 C C . TRP A 1 81 ? 5.065 -2.410 5.007 1.00 91.94 81 TRP A C 1
ATOM 637 O O . TRP A 1 81 ? 6.037 -2.592 5.740 1.00 91.94 81 TRP A O 1
ATOM 647 N N . ILE A 1 82 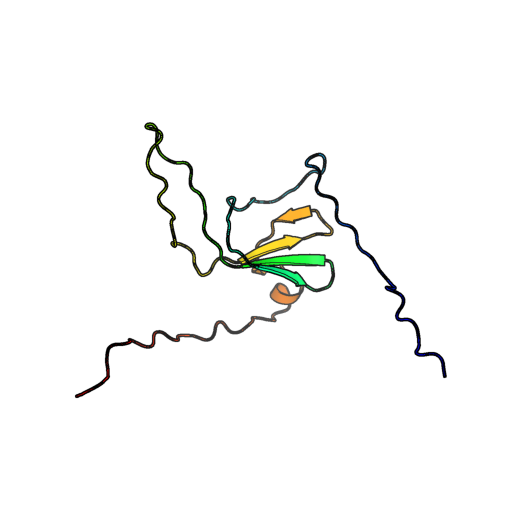? 4.092 -3.293 4.825 1.00 92.00 82 ILE A N 1
ATOM 648 C CA . ILE A 1 82 ? 4.020 -4.592 5.492 1.00 92.00 82 ILE A CA 1
ATOM 649 C C . ILE A 1 82 ? 3.943 -5.701 4.448 1.00 92.00 82 ILE A C 1
ATOM 651 O O . ILE A 1 82 ? 3.485 -5.484 3.318 1.00 92.00 82 ILE A O 1
ATOM 655 N N . ALA A 1 83 ? 4.387 -6.895 4.819 1.00 87.81 83 ALA A N 1
ATOM 656 C CA . ALA A 1 83 ? 4.168 -8.066 3.988 1.00 87.81 83 ALA A CA 1
ATOM 657 C C . ALA A 1 83 ? 2.680 -8.461 4.020 1.00 87.81 83 ALA A C 1
ATOM 659 O O . ALA A 1 83 ? 1.949 -8.155 4.962 1.00 87.81 83 ALA A O 1
ATOM 660 N N . PHE A 1 84 ? 2.188 -9.104 2.957 1.00 85.88 84 PHE A N 1
ATOM 661 C CA . PHE A 1 84 ? 0.766 -9.464 2.869 1.00 85.88 84 PHE A CA 1
ATOM 662 C C . PHE A 1 84 ? 0.339 -10.447 3.974 1.00 85.88 84 PHE A C 1
ATOM 664 O O . PHE A 1 84 ? -0.804 -10.423 4.423 1.00 85.88 84 PHE A O 1
ATOM 671 N N . ASP A 1 85 ? 1.251 -11.308 4.416 1.00 86.00 85 ASP A N 1
ATOM 672 C CA . ASP A 1 85 ? 1.049 -12.252 5.512 1.00 86.00 85 ASP A CA 1
ATOM 673 C C . ASP A 1 85 ? 1.020 -11.594 6.897 1.00 86.00 85 ASP A C 1
ATOM 675 O O . ASP A 1 85 ? 0.428 -12.167 7.800 1.00 86.00 85 ASP A O 1
ATOM 679 N N . GLU A 1 86 ? 1.522 -10.367 7.051 1.00 89.00 86 GLU A N 1
ATOM 680 C CA . GLU A 1 86 ? 1.439 -9.584 8.298 1.00 89.00 86 GLU A CA 1
ATOM 681 C C . GLU A 1 86 ? 0.063 -8.915 8.502 1.00 89.00 86 GLU A C 1
ATOM 683 O O . GLU A 1 86 ? -0.148 -8.141 9.442 1.00 89.00 86 GLU A O 1
ATOM 688 N N . LEU A 1 87 ? -0.900 -9.169 7.609 1.00 88.50 87 LEU A N 1
ATOM 689 C CA . LEU A 1 87 ? -2.266 -8.686 7.766 1.00 88.50 87 LEU A CA 1
ATOM 690 C C . LEU A 1 87 ? -2.971 -9.428 8.912 1.00 88.50 87 LEU A C 1
ATOM 692 O O . LEU A 1 87 ? -2.984 -10.661 8.933 1.00 88.50 87 LEU A O 1
ATOM 696 N N . PRO A 1 88 ? -3.691 -8.715 9.799 1.00 86.12 88 PRO A N 1
ATOM 697 C CA . PRO A 1 88 ? -4.256 -9.316 11.007 1.00 86.12 88 PRO A CA 1
ATOM 698 C C . PRO A 1 88 ? -5.273 -10.427 10.714 1.00 86.12 88 PRO A C 1
ATOM 700 O O . PRO A 1 88 ? -5.410 -11.358 11.494 1.00 86.12 88 PRO A O 1
ATOM 703 N N . TRP A 1 89 ? -5.963 -10.377 9.571 1.00 81.44 89 TRP A N 1
ATOM 704 C CA . TRP A 1 89 ? -6.905 -11.428 9.165 1.00 81.44 89 TRP A CA 1
ATOM 705 C C . TRP A 1 89 ? -6.255 -12.583 8.387 1.00 81.44 89 TRP A C 1
ATOM 707 O O . TRP A 1 89 ? -6.888 -13.625 8.218 1.00 81.44 89 TRP A O 1
ATOM 717 N N . VAL A 1 90 ? -5.026 -12.416 7.889 1.00 78.88 90 VAL A N 1
ATOM 718 C CA . VAL A 1 90 ? -4.265 -13.505 7.253 1.00 78.88 90 VAL A CA 1
ATOM 719 C C . VAL A 1 90 ? -3.656 -14.397 8.334 1.00 78.88 90 VAL A C 1
ATOM 721 O O . VAL A 1 90 ? -3.791 -15.621 8.255 1.00 78.88 90 VAL A O 1
ATOM 724 N N . ASP A 1 91 ? -3.121 -13.789 9.396 1.00 66.31 91 ASP A N 1
ATOM 725 C CA . ASP A 1 91 ? -2.659 -14.480 10.608 1.00 66.31 91 ASP A CA 1
ATOM 726 C C . ASP A 1 91 ? -3.772 -15.289 11.298 1.00 66.31 91 ASP A C 1
ATOM 728 O O . ASP A 1 91 ? -3.532 -16.371 11.838 1.00 66.31 91 ASP A O 1
ATOM 732 N N . GLU A 1 92 ? -5.022 -14.825 11.217 1.00 67.88 92 GLU A N 1
ATOM 733 C CA . GLU A 1 92 ? -6.209 -15.530 11.729 1.00 67.88 92 GLU A CA 1
ATOM 734 C C . GLU A 1 92 ? -6.623 -16.756 10.885 1.00 67.88 92 GLU A C 1
ATOM 736 O O . GLU A 1 92 ? -7.617 -17.423 11.184 1.00 67.88 92 GLU A O 1
ATOM 741 N N . GLY A 1 93 ? -5.858 -17.100 9.844 1.00 56.00 93 GLY A N 1
ATOM 742 C CA . GLY A 1 93 ? -6.051 -18.314 9.053 1.00 56.00 93 GLY A CA 1
ATOM 743 C C . GLY A 1 93 ? -6.951 -18.148 7.828 1.00 56.00 93 GLY A C 1
ATOM 744 O O . GLY A 1 93 ? -7.272 -19.150 7.182 1.00 56.00 93 GLY A O 1
ATOM 745 N N . ILE A 1 94 ? -7.322 -16.918 7.450 1.00 56.56 94 ILE A N 1
ATOM 746 C CA . ILE A 1 94 ? -7.912 -16.654 6.131 1.00 56.56 94 ILE A CA 1
ATOM 747 C C . ILE A 1 94 ? -6.780 -16.664 5.105 1.00 56.56 94 ILE A C 1
ATOM 749 O O . ILE A 1 94 ? -6.205 -15.635 4.759 1.00 56.56 94 ILE A O 1
ATOM 753 N N . LYS A 1 95 ? -6.459 -17.855 4.602 1.00 53.97 95 LYS A N 1
ATOM 754 C CA . LYS A 1 95 ? -5.630 -17.999 3.409 1.00 53.97 95 LYS A CA 1
ATOM 755 C C . LYS A 1 95 ? -6.545 -17.829 2.197 1.00 53.97 95 LYS A C 1
ATOM 757 O O . LYS A 1 95 ? -7.371 -18.719 1.979 1.00 53.97 95 LYS A O 1
ATOM 762 N N . PRO A 1 96 ? -6.462 -16.735 1.415 1.00 50.66 96 PRO A N 1
ATOM 763 C CA . PRO A 1 96 ? -7.034 -16.779 0.077 1.00 50.66 96 PRO A CA 1
ATOM 764 C C . PRO A 1 96 ? -6.388 -17.974 -0.625 1.00 50.66 96 PRO A C 1
ATOM 766 O O . PRO A 1 96 ? -5.164 -18.121 -0.571 1.00 50.66 96 PRO A O 1
ATOM 769 N N . SER A 1 97 ? -7.190 -18.878 -1.189 1.00 48.03 97 SER A N 1
ATOM 770 C CA . SER A 1 97 ? -6.627 -19.943 -2.009 1.00 48.03 97 SER A CA 1
ATOM 771 C C . SER A 1 97 ? -5.823 -19.260 -3.112 1.00 48.03 97 SER A C 1
ATOM 773 O 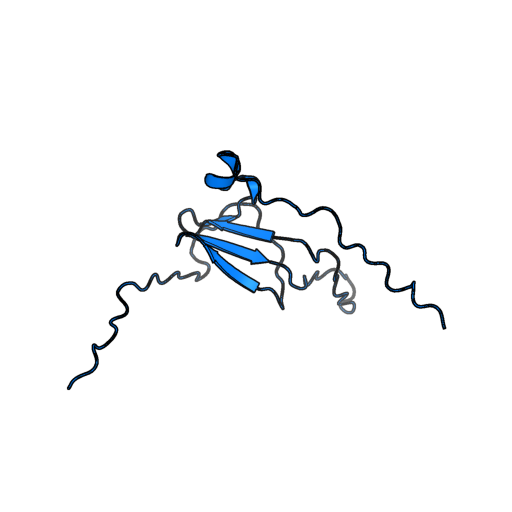O . SER A 1 97 ? -6.361 -18.477 -3.893 1.00 48.03 97 SER A O 1
ATOM 775 N N . GLN A 1 98 ? -4.509 -19.489 -3.145 1.00 48.53 98 GLN A N 1
ATOM 776 C CA . GLN A 1 98 ? -3.846 -19.455 -4.436 1.00 48.53 98 GLN A CA 1
ATOM 777 C C . GLN A 1 98 ? -4.497 -20.602 -5.190 1.00 48.53 98 GLN A C 1
ATOM 779 O O . GLN A 1 98 ? -4.299 -21.761 -4.834 1.00 48.53 98 GLN A O 1
ATOM 784 N N . ASP A 1 99 ? -5.386 -20.277 -6.120 1.00 43.75 99 ASP A N 1
ATOM 785 C CA . ASP A 1 99 ? -5.886 -21.283 -7.035 1.00 43.75 99 ASP A CA 1
ATOM 786 C C . ASP A 1 99 ? -4.665 -21.755 -7.829 1.00 43.75 99 ASP A C 1
ATOM 788 O O . ASP A 1 99 ? -4.080 -21.001 -8.612 1.00 43.75 99 ASP A O 1
ATOM 792 N N . ASP A 1 100 ? -4.222 -22.975 -7.530 1.00 46.31 100 ASP A N 1
ATOM 793 C CA . ASP A 1 100 ? -3.164 -23.643 -8.266 1.00 46.31 100 ASP A CA 1
ATOM 794 C C . ASP A 1 100 ? -3.559 -23.682 -9.756 1.00 46.31 100 ASP A C 1
ATOM 796 O O . ASP A 1 100 ? -4.587 -24.238 -10.135 1.00 46.31 100 ASP A O 1
ATOM 800 N N . GLU A 1 101 ? -2.710 -23.077 -10.587 1.00 51.56 101 GLU A N 1
ATOM 801 C CA . GLU A 1 101 ? -2.605 -23.243 -12.041 1.00 51.56 101 GLU A CA 1
ATOM 802 C C . GLU A 1 101 ? -3.793 -22.836 -12.944 1.00 51.56 101 GLU A C 1
ATOM 804 O O . GLU A 1 101 ? -4.756 -23.566 -13.167 1.00 51.56 101 GLU A O 1
ATOM 809 N N . VAL A 1 102 ? -3.582 -21.758 -13.713 1.00 46.62 102 VAL A N 1
ATOM 810 C CA . VAL A 1 102 ? -4.001 -21.730 -15.127 1.00 46.62 102 VAL A CA 1
ATOM 811 C C . VAL A 1 102 ? -2.773 -21.500 -16.008 1.00 46.62 102 VAL A C 1
ATOM 813 O O . VAL A 1 102 ? -2.645 -20.501 -16.710 1.00 46.62 102 VAL A O 1
ATOM 816 N N . THR A 1 103 ? -1.851 -22.460 -16.019 1.00 47.31 103 THR A N 1
ATOM 817 C CA . THR A 1 103 ? -0.944 -22.673 -17.156 1.00 47.31 103 THR A CA 1
ATOM 818 C C . THR A 1 103 ? -1.719 -23.383 -18.268 1.00 47.31 103 THR A C 1
ATOM 820 O O . THR A 1 103 ? -1.459 -24.530 -18.623 1.00 47.31 103 THR A O 1
ATOM 823 N N . ARG A 1 104 ? -2.704 -22.698 -18.868 1.00 45.12 104 ARG A N 1
ATOM 824 C CA . ARG A 1 104 ? -3.238 -23.140 -20.162 1.00 45.12 104 ARG A CA 1
ATOM 825 C C . ARG A 1 104 ? -2.187 -22.846 -21.229 1.00 45.12 104 ARG A C 1
ATOM 827 O O . ARG A 1 104 ? -2.083 -21.731 -21.732 1.00 45.12 104 ARG A O 1
ATOM 834 N N . SER A 1 105 ? -1.389 -23.866 -21.535 1.00 48.31 105 SER A N 1
ATOM 835 C CA . SER A 1 105 ? -0.601 -23.968 -22.762 1.00 48.31 105 SER A CA 1
ATOM 836 C C . SER A 1 105 ? -1.483 -23.596 -23.959 1.00 48.31 105 SER A C 1
ATOM 838 O O . SER A 1 105 ? -2.465 -24.276 -24.250 1.00 48.31 105 SER A O 1
ATOM 840 N N . MET A 1 106 ? -1.144 -22.501 -24.638 1.00 49.81 106 MET A N 1
ATOM 841 C CA . MET A 1 106 ? -1.863 -21.971 -25.802 1.00 49.81 106 MET A CA 1
ATOM 842 C C . MET A 1 106 ? -1.554 -22.748 -27.105 1.00 49.81 106 MET A C 1
ATOM 844 O O . MET A 1 106 ? -1.605 -22.167 -28.185 1.00 49.81 106 MET A O 1
ATOM 848 N N . TYR A 1 107 ? -1.182 -24.033 -27.020 1.00 48.94 107 TYR A N 1
ATOM 849 C CA . TYR A 1 107 ? -0.655 -24.798 -28.162 1.00 48.94 107 TYR A CA 1
ATOM 850 C C . TYR A 1 107 ? -1.438 -26.054 -28.574 1.00 48.94 107 TYR A C 1
ATOM 852 O O . TYR A 1 107 ? -1.009 -26.711 -29.517 1.00 48.94 107 TYR A O 1
ATOM 860 N N . ASP A 1 108 ? -2.589 -26.363 -27.975 1.00 49.66 108 ASP A N 1
ATOM 861 C CA . ASP A 1 108 ? -3.422 -27.493 -28.423 1.00 49.66 108 ASP A CA 1
ATOM 862 C C . ASP A 1 108 ? -4.686 -27.015 -29.153 1.00 49.66 108 ASP A C 1
ATOM 864 O O . ASP A 1 108 ? -5.788 -27.046 -28.615 1.00 49.66 108 ASP A O 1
ATOM 868 N N . GLU A 1 109 ? -4.525 -26.593 -30.406 1.00 47.50 109 GLU A N 1
ATOM 869 C CA . GLU A 1 109 ? -5.614 -26.577 -31.392 1.00 47.50 109 GLU A CA 1
ATOM 870 C C . GLU A 1 109 ? -5.174 -27.446 -32.584 1.00 47.50 109 GLU A C 1
ATOM 872 O O . GLU A 1 109 ? -4.231 -27.073 -33.293 1.00 47.50 109 GLU A O 1
ATOM 877 N N . PRO A 1 110 ? -5.784 -28.625 -32.812 1.00 56.88 110 PRO A N 1
ATOM 878 C CA . PRO A 1 110 ? -5.528 -29.407 -34.010 1.00 56.88 110 PRO A CA 1
ATOM 879 C C . PRO A 1 110 ? -6.336 -28.835 -35.185 1.00 56.88 110 PRO A C 1
ATOM 881 O O . PRO A 1 110 ? -7.553 -28.674 -35.090 1.00 56.88 110 PRO A O 1
ATOM 884 N N . TYR A 1 111 ? -5.644 -28.548 -36.292 1.00 54.50 111 TYR A N 1
ATOM 885 C CA . TYR A 1 111 ? -6.260 -28.366 -37.613 1.00 54.50 111 TYR A CA 1
ATOM 886 C C . TYR A 1 111 ? -6.924 -29.657 -38.105 1.00 54.50 111 TYR A C 1
ATOM 888 O O . TYR A 1 111 ? -6.337 -30.743 -37.883 1.00 54.50 111 TYR A O 1
#

Nearest PDB structures (foldseek):
  5a10-assembly1_A  TM=7.298E-01  e=1.254E+00  Thlaspi arvense
  2dlh-assembly1_A  TM=3.853E-01  e=6.465E+00  Homo sapiens

Foldseek 3Di:
DDDDDDDPPDDDDDDDPVPDDAAEDDDADFPPWDWDDDPVFKIKTAAGWGFDPDDPPRDDRDRCSPCNGDIWMAGRVVNYTDDPCPDPVNVVVPDDDPPPDPPPDPPDDDD

Sequence (111 aa):
DVMPMSTIVDIATWSFDGSDSVFGERPNGRVNHTATLVKDRYVFIIGGDEWEYDSPRGCSSTMYFGQLNRIDTFDGETKTWIAFDELPWVDEGIKPSQDDEVTRSMYDEPY

Organism: NCBI:txid1169539

=== Feature glossary ===
The record interleaves many kinds of information about one protein. Here is each kind framed as the question it answers.

Q: What are the backbone torsion angles?
A: φ (phi) and ψ (psi) are the two rotatable backbone dihedrals per residue: φ is the C(i-1)–N–Cα–C torsion, ψ is the N–Cα–C–N(i+1) torsion, both in degrees on (−180°, 180°]. α-helical residues cluster near (−60°, −45°); β-strand residues near (−120°, +130°). A Ramachandran plot is simply a scatter of (φ, ψ) for every residue.

Q: What is the amino-acid chain?
A: This is the polypeptide sequence — one letter per residue, N-terminus first. Length ranges from a few dozen residues for small domains to over a thousand for large multi-domain proteins.

Q: How mobile is each atom in the crystal?
A: For experimental (PDB) structures, the B-factor (temperature factor) quantifies the positional spread of each atom in the crystal — a combination of thermal vibration and static disorder — in units of Å². High B-factors mark flexible loops or poorly resolved regions; low B-factors mark the rigid, well-ordered core.

Q: Are the domains correctly placed relative to each other?
A: Predicted Aligned Error (PAE) is an AlphaFold confidence matrix: entry (i, j) is the expected error in the position of residue j, in ångströms, when the prediction is superimposed on the true structure at residue i. Low PAE within a block of residues means that block is internally rigid and well-predicted; high PAE between two blocks means their relative placement is uncertain even if each block individually is confident.

Q: How confident is the AlphaFold model at each residue?
A: pLDDT is the predicted lDDT-Cα score: AlphaFold's confidence that the local environment of each residue (all inter-atomic distances within 15 Å) is correctly placed. It is a per-residue number between 0 and 100, with higher meaning more reliable.

Q: What family and function is it annotated with?
A: Functional annotations link the protein to curated databases. InterPro entries identify conserved domains and families by matching the sequence against member-database signatures (Pfam, PROSITE, CDD, …). Gene Ontology (GO) terms describe molecular function, biological process, and cellu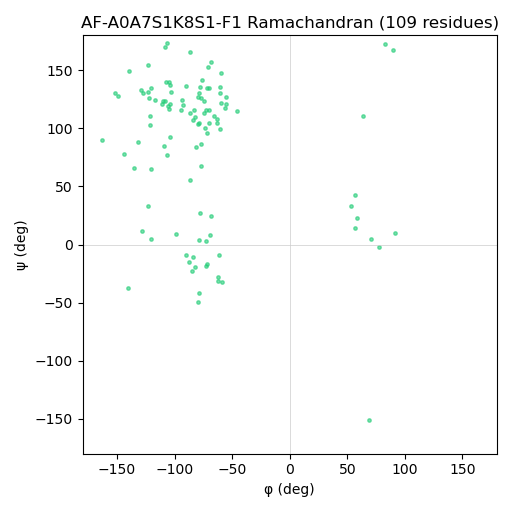lar component in a controlled vocabulary. CATH places the structure in a hierarchical fold classification (Class/Architecture/Topology/Homologous-superfamily). The organism is the source species.

Q: How big and how compact is the whole molecule?
A: Three whole-structure scalars: the radius of gyration (RMS distance of Cα from centroid, in Å), the count of Cα–Cα contacts (pairs closer than 8 Å and separated by more than four residues in sequence — i.e. tertiary, not local, contacts), and the bounding-box dimensions. Together they distinguish compact globular folds from extended fibres or disordered chains.

Q: What known structures does this most resemble?
A: The Foldseek neighbor list gives the closest experimentally determined structures in the PDB, ranked by structural alignment. TM-score near 1 means near-identical fold; near 0.3 means only rough topology match. This is how one finds what a novel AlphaFold prediction most resembles in the solved-structure universe.

Q: Which residues are buried vs exposed?
A: SASA measures how much of the protein is reachable by solvent. It is computed by rolling a water-sized probe over the atomic surface and summing the exposed area (Å²). Per-residue SASA distinguishes core (buried, low SASA) from surface (exposed, high SASA) residues; total SASA is a whole-molecule size measure.

Q: Which residues are in helices, strands, or loops?
A: Eight-state secondary structure (DSSP): H is the canonical α-helix, G the tighter 3₁₀-helix, I the wider π-helix; E/B are β-structure, T and S are turns and bends, and '-' is everything else. DSSP derives these from the pattern of main-chain N–H···O=C hydrogen bonds, not from the sequence.

Q: Where is each backbone atom in 3D?
A: Structure coordinates are given as an mmCIF _atom_site loop: one row per atom with element, residue name, chain id, sequence number, and x/y/z position in Å. Only the four main-chain atoms per residue are included here; side chains are omitted to keep the record compact.

Q: What if only a Cα trace is available?
A: Three-state secondary structure (P-SEA) collapses the eight DSSP classes into helix (a), strand (b), and coil (c). P-SEA assigns these from Cα geometry alone — distances and angles — without requiring backbone oxygens, so it works on any Cα trace.

Q: What do the rendered images show?
A: The six renders are orthographic views along the three Cartesian axes in both directions. Representation (cartoon, sticks, or surface) and color scheme (sequence-rainbow or by-chain) vary across proteins so the training set covers all the common visualization conventions.

Q: What does the local fold look like, residue by residue?
A: Foldseek's 3Di representation compresses backbone geometry into a per-residue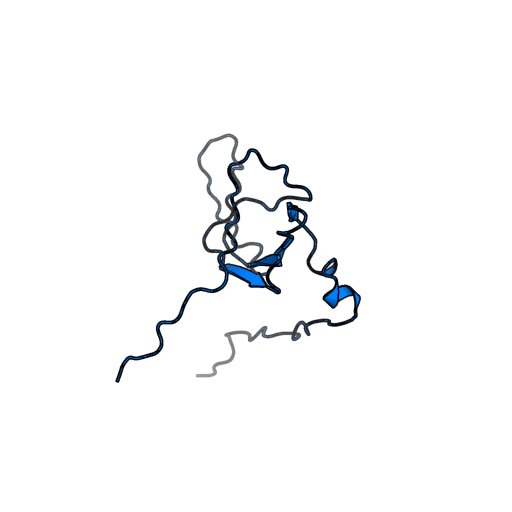 letter drawn from a learned twenty-state alphabet. It captures the tertiary interaction pattern around each residue — which residues are packed against it in space, regardless of where they are in sequence.

Q: What do the diagnostic plots show?
A: The contact map is a binary N×N matrix image: pixel (i, j) is dark where Cα_i and Cα_j are within 8 Å and |i−j|>4. Because the |i−j|>4 filter removes local helical contacts, off-diagonal stripes parallel to the main diagonal indicate parallel β-sheets; stripes perpendicular to it indicate antiparallel β-sheets. The Ramachandran plot scatters every residue's (φ, ψ) pair against the sterically allowed regions. The PAE heatmap renders the predicted-aligned-error matrix.